Protein AF-A0A7C9W0U4-F1 (afdb_monomer_lite)

Foldseek 3Di:
DDPVVVVLVVQLVVLLVQLLVLLVVCLVDVPLVSSLVSNVVSVVSNVVSVHDDPPLLVVLSVVLNVCSVVVVSVSSNVSSVVSNVVSVVVPDPPPPPDPDDVPNDDDDD

Structure (mmCIF, N/CA/C/O backbone):
data_AF-A0A7C9W0U4-F1
#
_entry.id   AF-A0A7C9W0U4-F1
#
loop_
_atom_site.group_PDB
_atom_site.id
_atom_site.type_symbol
_atom_site.label_atom_id
_atom_site.label_alt_id
_atom_site.label_comp_id
_atom_site.label_asym_id
_atom_site.label_entity_id
_atom_site.label_seq_id
_atom_site.pdbx_PDB_ins_code
_atom_site.Cartn_x
_atom_site.Cartn_y
_atom_site.Cartn_z
_atom_site.occupancy
_atom_site.B_iso_or_equiv
_atom_site.auth_seq_id
_atom_site.auth_comp_id
_atom_site.auth_asym_id
_atom_site.auth_atom_id
_atom_site.pdbx_PDB_model_num
ATOM 1 N N . MET A 1 1 ? -17.694 1.732 26.027 1.00 56.56 1 MET A N 1
ATOM 2 C CA . MET A 1 1 ? -16.386 1.240 25.565 1.00 56.56 1 MET A CA 1
ATOM 3 C C . MET A 1 1 ? -15.694 0.623 26.752 1.00 56.56 1 MET A C 1
ATOM 5 O O . MET A 1 1 ? -15.520 1.306 27.758 1.00 56.56 1 MET A O 1
ATOM 9 N N . THR A 1 2 ? -15.411 -0.669 26.673 1.00 74.94 2 THR A N 1
ATOM 10 C CA . THR A 1 2 ? -14.578 -1.381 27.649 1.00 74.94 2 THR A CA 1
ATOM 11 C C . THR A 1 2 ? -13.097 -1.206 27.285 1.00 74.94 2 THR A C 1
ATOM 13 O O . THR A 1 2 ? -12.775 -0.720 26.201 1.00 74.94 2 THR A O 1
ATOM 16 N N . LEU A 1 3 ? -12.180 -1.570 28.187 1.00 73.88 3 LEU A N 1
ATOM 17 C CA . LEU A 1 3 ? -10.736 -1.552 27.900 1.00 73.88 3 LEU A CA 1
ATOM 18 C C . LEU A 1 3 ? -10.391 -2.419 26.675 1.00 73.88 3 LEU A C 1
ATOM 20 O O . LEU A 1 3 ? -9.548 -2.026 25.873 1.00 73.88 3 LEU A O 1
ATOM 24 N N . ASP A 1 4 ? -11.112 -3.527 26.490 1.00 78.69 4 ASP A N 1
ATOM 25 C CA . ASP A 1 4 ? -10.944 -4.439 25.356 1.00 78.69 4 ASP A CA 1
ATOM 26 C C . ASP A 1 4 ? -11.314 -3.777 24.017 1.00 78.69 4 ASP A C 1
ATOM 28 O O . ASP A 1 4 ? -10.587 -3.927 23.035 1.00 78.69 4 ASP A O 1
ATOM 32 N N . ASP A 1 5 ? -12.379 -2.963 23.981 1.00 75.12 5 ASP A N 1
ATOM 33 C CA . ASP A 1 5 ? -12.763 -2.202 22.781 1.00 75.12 5 ASP A CA 1
ATOM 34 C C . ASP A 1 5 ? -11.670 -1.198 22.379 1.00 75.12 5 ASP A C 1
ATOM 36 O O . ASP A 1 5 ? -11.363 -1.033 21.196 1.00 75.12 5 ASP A O 1
ATOM 40 N N . MET A 1 6 ? -11.066 -0.527 23.367 1.00 77.19 6 MET A N 1
ATOM 41 C CA . MET A 1 6 ? -9.993 0.444 23.134 1.00 77.19 6 MET A CA 1
ATOM 42 C C . MET A 1 6 ? -8.720 -0.237 22.630 1.00 77.19 6 MET A C 1
ATOM 44 O O . MET A 1 6 ? -8.067 0.277 21.721 1.00 77.19 6 MET A O 1
ATOM 48 N N . SER A 1 7 ? -8.382 -1.407 23.178 1.00 85.56 7 SER A N 1
ATOM 49 C CA . SER A 1 7 ? -7.258 -2.213 22.701 1.00 85.56 7 SER A CA 1
ATOM 50 C C . SER A 1 7 ? -7.463 -2.670 21.255 1.00 85.56 7 SER A C 1
ATOM 52 O O . SER A 1 7 ? -6.552 -2.522 20.444 1.00 85.56 7 SER A O 1
ATOM 54 N N . LEU A 1 8 ? -8.661 -3.140 20.892 1.00 87.69 8 LEU A N 1
ATOM 55 C CA . LEU A 1 8 ? -8.980 -3.532 19.514 1.00 87.69 8 LEU A CA 1
ATOM 56 C C . LEU A 1 8 ? -8.934 -2.346 18.545 1.00 87.69 8 LEU A C 1
ATOM 58 O O . LEU A 1 8 ? -8.396 -2.458 17.442 1.00 87.69 8 LEU A O 1
ATOM 62 N N . GLN A 1 9 ? -9.452 -1.187 18.958 1.00 87.31 9 GLN A N 1
ATOM 63 C CA . GLN A 1 9 ? -9.357 0.034 18.163 1.00 87.31 9 GLN A CA 1
ATOM 64 C C . GLN A 1 9 ? -7.897 0.441 17.930 1.00 87.31 9 GLN A C 1
ATOM 66 O O . GLN A 1 9 ? -7.540 0.804 16.810 1.00 87.31 9 GLN A O 1
ATOM 71 N N . GLN A 1 10 ? -7.043 0.334 18.950 1.00 89.50 10 GLN A N 1
ATOM 72 C CA . GLN A 1 10 ? -5.618 0.622 18.817 1.00 89.50 10 GLN A CA 1
ATOM 73 C C . GLN A 1 10 ? -4.931 -0.339 17.838 1.00 89.50 10 GLN A C 1
ATOM 75 O O . GLN A 1 10 ? -4.160 0.117 16.998 1.00 89.50 10 GLN A O 1
ATOM 80 N N . VAL A 1 11 ? -5.240 -1.642 17.885 1.00 91.94 11 VAL A N 1
ATOM 81 C CA . VAL A 1 11 ? -4.692 -2.629 16.934 1.00 91.94 11 VAL A CA 1
ATOM 82 C C . VAL A 1 11 ? -5.072 -2.273 15.493 1.00 91.94 11 VAL A C 1
ATOM 84 O O . VAL A 1 11 ? -4.207 -2.270 14.618 1.00 91.94 11 VAL A O 1
ATOM 87 N N . ARG A 1 12 ? -6.333 -1.894 15.249 1.00 93.12 12 ARG A N 1
ATOM 88 C CA . ARG A 1 12 ? -6.803 -1.456 13.923 1.00 93.12 12 ARG A CA 1
ATOM 89 C C . ARG A 1 12 ? -6.079 -0.206 13.426 1.00 93.12 12 ARG A C 1
ATOM 91 O O . ARG A 1 12 ? -5.661 -0.159 12.272 1.00 93.12 12 ARG A O 1
ATOM 98 N N . VAL A 1 13 ? -5.910 0.796 14.292 1.00 91.62 13 VAL A N 1
ATOM 99 C CA . VAL A 1 13 ? -5.172 2.028 13.962 1.00 91.62 13 VAL A CA 1
ATOM 100 C C . VAL A 1 13 ? -3.722 1.702 13.622 1.00 91.62 13 VAL A C 1
ATOM 102 O O . VAL A 1 13 ? -3.233 2.125 1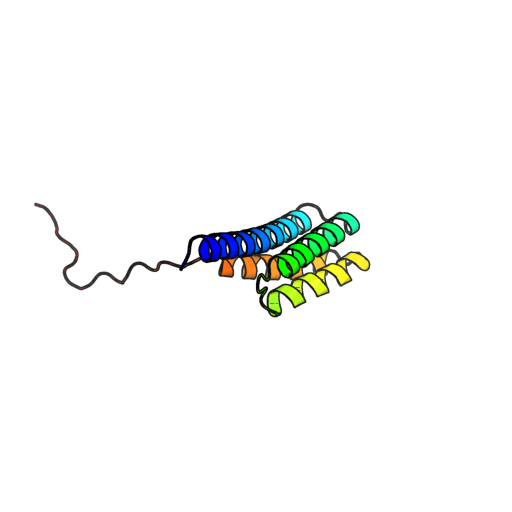2.579 1.00 91.62 13 VAL A O 1
ATOM 105 N N . THR A 1 14 ? -3.058 0.889 14.442 1.00 94.12 14 THR A N 1
ATOM 106 C CA . THR A 1 14 ? -1.672 0.477 14.202 1.00 94.12 14 THR A CA 1
ATOM 107 C C . THR A 1 14 ? -1.520 -0.313 12.899 1.00 94.12 14 THR A C 1
ATOM 109 O O . THR A 1 14 ? -0.525 -0.139 12.199 1.00 94.12 14 THR A O 1
ATOM 112 N N . ALA A 1 15 ? -2.501 -1.133 12.511 1.00 95.38 15 ALA A N 1
ATOM 113 C CA . ALA A 1 15 ? -2.470 -1.827 11.224 1.00 95.38 15 ALA A CA 1
ATOM 114 C C . ALA A 1 15 ? -2.563 -0.855 10.032 1.00 95.38 15 ALA A C 1
ATOM 116 O O . ALA A 1 15 ? -1.745 -0.927 9.114 1.00 95.38 15 ALA A O 1
ATOM 117 N N . LEU A 1 16 ? -3.476 0.123 10.083 1.00 95.12 16 LEU A N 1
ATOM 118 C CA . LEU A 1 16 ? -3.541 1.190 9.074 1.00 95.12 16 LEU A CA 1
ATOM 119 C C . LEU A 1 16 ? -2.254 2.019 9.031 1.00 95.12 16 LEU A C 1
ATOM 121 O O . LEU A 1 16 ? -1.842 2.485 7.967 1.00 95.12 16 LEU A O 1
ATOM 125 N N . GLU A 1 17 ? -1.597 2.204 10.178 1.00 95.00 17 GLU A N 1
ATOM 126 C CA . GLU A 1 17 ? -0.332 2.918 10.224 1.00 95.00 17 GLU A CA 1
ATOM 127 C C . GLU A 1 17 ? 0.804 2.156 9.549 1.00 95.00 17 GLU A C 1
ATOM 129 O O . GLU A 1 17 ? 1.601 2.761 8.832 1.00 95.00 17 GLU A O 1
ATOM 134 N N . LYS A 1 18 ? 0.853 0.837 9.744 1.00 96.25 18 LYS A N 1
ATOM 135 C CA . LYS A 1 18 ? 1.793 -0.037 9.044 1.00 96.25 18 LYS A CA 1
ATOM 136 C C . LYS A 1 18 ? 1.577 -0.011 7.534 1.00 96.25 18 LYS A C 1
ATOM 138 O O . LYS A 1 18 ? 2.564 0.044 6.807 1.00 96.25 18 LYS A O 1
ATOM 143 N N . LEU A 1 19 ? 0.326 0.018 7.067 1.00 97.25 19 LEU A N 1
ATOM 144 C CA . LEU A 1 19 ? 0.021 0.145 5.639 1.00 97.25 19 LEU A CA 1
ATOM 145 C C . LEU A 1 19 ? 0.569 1.443 5.043 1.00 97.25 19 LEU A C 1
ATOM 147 O O . LEU A 1 19 ? 1.246 1.404 4.020 1.00 97.25 19 LEU A O 1
ATOM 151 N N . ASP A 1 20 ? 0.347 2.586 5.690 1.00 96.62 20 ASP A N 1
ATOM 152 C CA . ASP A 1 20 ? 0.905 3.855 5.205 1.00 96.62 20 ASP A CA 1
ATOM 153 C C . ASP A 1 20 ? 2.439 3.875 5.242 1.00 96.62 20 ASP A C 1
ATOM 155 O O . ASP A 1 20 ? 3.069 4.380 4.313 1.00 96.62 20 ASP A O 1
ATOM 159 N N . ASN A 1 21 ? 3.052 3.266 6.261 1.00 95.62 21 ASN A N 1
ATOM 160 C CA . ASN A 1 21 ? 4.505 3.123 6.317 1.00 95.62 21 ASN A CA 1
ATOM 161 C C . ASN A 1 21 ? 5.033 2.247 5.172 1.00 95.62 21 ASN A C 1
ATOM 163 O O . ASN A 1 21 ? 6.013 2.626 4.539 1.00 95.62 21 ASN A O 1
ATOM 167 N N . ALA A 1 22 ? 4.377 1.125 4.862 1.00 96.94 22 ALA A N 1
ATOM 168 C CA . ALA A 1 22 ? 4.746 0.275 3.731 1.00 96.94 22 ALA A CA 1
ATOM 169 C C . ALA A 1 22 ? 4.637 1.029 2.396 1.00 96.94 22 ALA A C 1
ATOM 171 O O . ALA A 1 22 ? 5.552 0.960 1.576 1.00 96.94 22 ALA A O 1
ATOM 172 N N . VAL A 1 23 ? 3.576 1.823 2.208 1.00 97.19 23 VAL A N 1
ATOM 173 C CA . VAL A 1 23 ? 3.424 2.701 1.035 1.00 97.19 23 VAL A CA 1
ATOM 174 C C . VAL A 1 23 ? 4.549 3.740 0.970 1.00 97.19 23 VAL A C 1
ATOM 176 O O . VAL A 1 23 ? 5.121 3.957 -0.098 1.00 97.19 23 VAL A O 1
ATOM 179 N N . CYS A 1 24 ? 4.911 4.365 2.092 1.00 95.94 24 CYS A N 1
ATOM 180 C CA . CYS A 1 24 ? 6.014 5.328 2.145 1.00 95.94 24 CYS A CA 1
ATOM 181 C C . CYS A 1 24 ? 7.366 4.682 1.818 1.00 95.94 24 CYS A C 1
ATOM 183 O O . CYS A 1 24 ? 8.139 5.256 1.053 1.00 95.94 24 CYS A O 1
ATOM 185 N N . THR A 1 25 ? 7.638 3.490 2.353 1.00 94.75 25 THR A N 1
ATOM 186 C CA . THR A 1 25 ? 8.850 2.721 2.047 1.00 94.75 25 THR A CA 1
ATOM 187 C C . THR A 1 25 ? 8.910 2.375 0.561 1.00 94.75 25 THR A C 1
ATOM 189 O O . THR A 1 25 ? 9.911 2.673 -0.086 1.00 94.75 25 THR A O 1
ATOM 192 N N . ALA A 1 26 ? 7.814 1.870 -0.014 1.00 95.31 26 ALA A N 1
ATOM 193 C CA . ALA A 1 26 ? 7.723 1.572 -1.444 1.00 95.31 26 ALA A CA 1
ATOM 194 C C . ALA A 1 26 ? 7.902 2.823 -2.330 1.00 95.31 26 ALA A C 1
ATOM 196 O O . ALA A 1 26 ? 8.440 2.740 -3.431 1.00 95.31 26 ALA A O 1
ATOM 197 N N . LEU A 1 27 ? 7.486 4.006 -1.861 1.00 94.75 27 LEU A N 1
ATOM 198 C CA . LEU A 1 27 ? 7.732 5.282 -2.546 1.00 94.75 27 LEU A CA 1
ATOM 199 C C . LEU A 1 27 ? 9.184 5.776 -2.424 1.00 94.75 27 LEU A C 1
ATOM 201 O O . LEU A 1 27 ? 9.613 6.571 -3.269 1.00 94.75 27 LEU A O 1
ATOM 205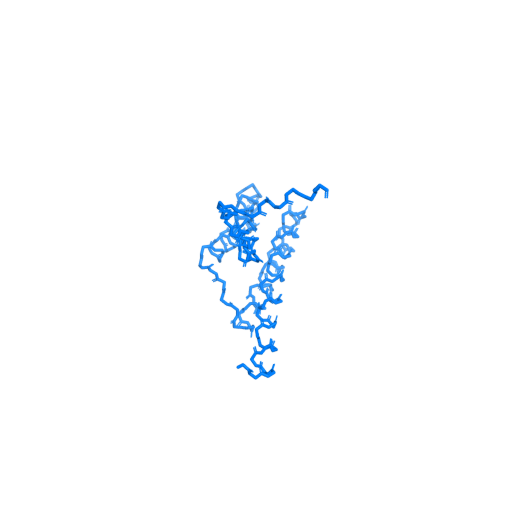 N N . ALA A 1 28 ? 9.905 5.377 -1.376 1.00 91.00 28 ALA A N 1
ATOM 206 C CA . ALA A 1 28 ? 11.270 5.813 -1.096 1.00 91.00 28 ALA A CA 1
ATOM 207 C C . ALA A 1 28 ? 12.321 4.953 -1.812 1.00 91.00 28 ALA A C 1
ATOM 209 O O . ALA A 1 28 ? 13.297 5.504 -2.318 1.00 91.00 28 ALA A O 1
ATOM 210 N N . ASP A 1 29 ? 12.104 3.639 -1.880 1.00 73.62 29 ASP A N 1
ATOM 211 C CA . ASP A 1 29 ? 13.088 2.674 -2.368 1.00 73.62 29 ASP A CA 1
ATOM 212 C C . ASP A 1 29 ? 12.407 1.612 -3.248 1.00 73.62 29 ASP A C 1
ATOM 214 O O . ASP A 1 29 ? 11.900 0.601 -2.770 1.00 73.62 29 ASP A O 1
ATOM 218 N N . ILE A 1 30 ? 12.314 1.888 -4.555 1.00 68.19 30 ILE A N 1
ATOM 219 C CA . ILE A 1 30 ? 11.578 1.055 -5.528 1.00 68.19 30 ILE A CA 1
ATOM 220 C C . ILE A 1 30 ? 12.449 -0.136 -5.966 1.00 68.19 30 ILE A C 1
ATOM 222 O O . ILE A 1 30 ? 12.721 -0.322 -7.159 1.00 68.19 30 ILE A O 1
ATOM 226 N N . GLU A 1 31 ? 12.916 -0.936 -5.011 1.00 89.69 31 GLU A N 1
ATOM 227 C CA . GLU A 1 31 ? 13.215 -2.341 -5.279 1.00 89.69 31 GLU A CA 1
ATOM 228 C C . GLU A 1 31 ? 11.856 -3.062 -5.380 1.00 89.69 31 GLU A C 1
ATOM 230 O O . GLU A 1 31 ? 11.111 -3.090 -4.395 1.00 89.69 31 GLU A O 1
ATOM 235 N N . PRO A 1 32 ? 11.445 -3.536 -6.575 1.00 89.81 32 PRO A N 1
ATOM 236 C CA . PRO A 1 32 ? 10.071 -3.976 -6.781 1.00 89.81 32 PRO A CA 1
ATOM 237 C C . PRO A 1 32 ? 9.658 -5.154 -5.900 1.00 89.81 32 PRO A C 1
ATOM 239 O O . PRO A 1 32 ? 8.540 -5.147 -5.396 1.00 89.81 32 PRO A O 1
ATOM 242 N N . ASP A 1 33 ? 10.520 -6.143 -5.675 1.00 92.44 33 ASP A N 1
ATOM 243 C CA . ASP A 1 33 ? 10.128 -7.350 -4.941 1.00 92.44 33 ASP A CA 1
ATOM 244 C C . ASP A 1 33 ? 9.953 -7.085 -3.436 1.00 92.44 33 ASP A C 1
ATOM 246 O O . ASP A 1 33 ? 9.011 -7.579 -2.810 1.00 92.44 33 ASP A O 1
ATOM 250 N N . GLU A 1 34 ? 10.815 -6.261 -2.849 1.00 92.88 34 GLU A N 1
ATOM 251 C CA . GLU A 1 34 ? 10.729 -5.802 -1.469 1.00 92.88 34 GLU A CA 1
ATOM 252 C C . GLU A 1 34 ? 9.521 -4.893 -1.247 1.00 92.88 34 GLU A C 1
ATOM 254 O O . GLU A 1 34 ? 8.791 -5.082 -0.270 1.00 92.88 34 GLU A O 1
ATOM 259 N N . ALA A 1 35 ? 9.257 -3.967 -2.173 1.00 94.56 35 ALA A N 1
ATOM 260 C CA . ALA A 1 35 ? 8.073 -3.119 -2.119 1.00 94.56 35 ALA A CA 1
ATOM 261 C C . ALA A 1 35 ? 6.786 -3.959 -2.138 1.00 94.56 35 ALA A C 1
ATOM 263 O O . ALA A 1 35 ? 5.916 -3.777 -1.285 1.00 94.56 35 ALA A O 1
ATOM 264 N N . ARG A 1 36 ? 6.683 -4.926 -3.057 1.00 95.75 36 ARG A N 1
ATOM 265 C CA . ARG A 1 36 ? 5.524 -5.826 -3.156 1.00 95.75 36 ARG A CA 1
ATOM 266 C C . ARG A 1 36 ? 5.332 -6.657 -1.891 1.00 95.75 36 ARG A C 1
ATOM 268 O O . ARG A 1 36 ? 4.231 -6.694 -1.343 1.00 95.75 36 ARG A O 1
ATOM 275 N N . ARG A 1 37 ? 6.414 -7.250 -1.372 1.00 95.88 37 ARG A N 1
ATOM 276 C CA . ARG A 1 37 ? 6.392 -7.999 -0.106 1.00 95.88 37 ARG A CA 1
ATOM 277 C C . ARG A 1 37 ? 5.879 -7.132 1.045 1.00 95.88 37 ARG A C 1
ATOM 279 O O . ARG A 1 37 ? 4.954 -7.541 1.741 1.00 95.88 37 ARG A O 1
ATOM 286 N N . GLY A 1 38 ? 6.433 -5.931 1.218 1.00 96.19 38 GLY A N 1
ATOM 287 C CA . GLY A 1 38 ? 6.034 -5.023 2.294 1.00 96.19 38 GLY A CA 1
ATOM 288 C C . GLY A 1 38 ? 4.570 -4.579 2.198 1.00 96.19 38 GLY A C 1
ATOM 289 O O . GLY A 1 38 ? 3.878 -4.506 3.214 1.00 96.19 38 GLY A O 1
ATOM 290 N N . LEU A 1 39 ? 4.070 -4.325 0.983 1.00 96.81 39 LEU A N 1
ATOM 291 C CA . LEU A 1 39 ? 2.663 -3.981 0.754 1.00 96.81 39 LEU A CA 1
ATOM 292 C C . LEU A 1 39 ? 1.731 -5.156 1.083 1.00 96.81 39 LEU A C 1
ATOM 294 O O . LEU A 1 39 ? 0.731 -4.960 1.774 1.00 96.81 39 LEU A O 1
ATOM 298 N N . HIS A 1 40 ? 2.062 -6.375 0.645 1.00 97.44 40 HIS A N 1
ATOM 299 C CA . HIS A 1 40 ? 1.277 -7.577 0.954 1.00 97.44 40 HIS A CA 1
ATOM 300 C C . HIS A 1 40 ? 1.236 -7.873 2.454 1.00 97.44 40 HIS A C 1
ATOM 302 O O . HIS A 1 40 ? 0.160 -8.131 2.992 1.00 97.44 40 HIS A O 1
ATOM 308 N N . GLU A 1 41 ? 2.376 -7.790 3.141 1.00 97.56 41 GLU A N 1
ATOM 309 C CA . GLU A 1 41 ? 2.454 -7.974 4.595 1.00 97.56 41 GLU A CA 1
ATOM 310 C C . GLU A 1 41 ? 1.581 -6.951 5.333 1.00 97.56 41 GLU A C 1
ATOM 312 O O . GLU A 1 41 ? 0.803 -7.313 6.216 1.00 97.56 41 GLU A O 1
ATOM 317 N N . ALA A 1 42 ? 1.630 -5.679 4.931 1.00 97.38 42 ALA A N 1
ATOM 318 C CA . ALA A 1 42 ? 0.839 -4.642 5.580 1.00 97.38 42 ALA A CA 1
ATOM 319 C C . ALA A 1 42 ? -0.676 -4.777 5.321 1.00 97.38 42 ALA A C 1
ATOM 321 O O . ALA A 1 42 ? -1.486 -4.479 6.204 1.00 97.38 42 ALA A O 1
ATOM 322 N N . LEU A 1 43 ? -1.078 -5.257 4.139 1.00 97.62 43 LEU A N 1
ATOM 323 C CA . LEU A 1 43 ? -2.476 -5.588 3.844 1.00 97.62 43 LEU A CA 1
ATOM 324 C C . LEU A 1 43 ? -2.959 -6.798 4.657 1.00 97.62 43 LEU A C 1
ATOM 326 O O . LEU A 1 43 ? -4.071 -6.771 5.190 1.00 97.62 43 LEU A O 1
ATOM 330 N N . ALA A 1 44 ? -2.124 -7.827 4.809 1.00 97.31 44 ALA A N 1
ATOM 331 C CA . ALA A 1 44 ? -2.425 -8.984 5.648 1.00 97.31 44 ALA A CA 1
ATOM 332 C C . ALA A 1 44 ? -2.558 -8.599 7.132 1.00 97.31 44 ALA A C 1
ATOM 334 O O . ALA A 1 44 ? -3.464 -9.082 7.816 1.00 97.31 44 ALA A O 1
ATOM 335 N N . ASP A 1 45 ? -1.720 -7.679 7.616 1.00 96.44 45 ASP A N 1
ATOM 336 C CA . ASP A 1 45 ? -1.832 -7.099 8.957 1.00 96.44 45 ASP A CA 1
ATOM 337 C C . ASP A 1 45 ? -3.162 -6.348 9.137 1.00 96.44 45 ASP A C 1
ATOM 339 O O . ASP A 1 45 ? -3.820 -6.505 10.167 1.00 96.44 45 ASP A O 1
ATOM 343 N N . CYS A 1 46 ? -3.606 -5.582 8.131 1.00 96.25 46 CYS A N 1
ATOM 344 C CA . CYS A 1 46 ? -4.918 -4.926 8.156 1.00 96.25 46 CYS A CA 1
ATOM 345 C C . CYS A 1 46 ? -6.068 -5.938 8.219 1.00 96.25 46 CYS A C 1
ATOM 347 O O . CYS A 1 46 ? -6.981 -5.768 9.026 1.00 96.25 46 CYS A O 1
ATOM 349 N N . ALA A 1 47 ? -6.009 -7.006 7.420 1.00 95.81 47 ALA A N 1
ATOM 350 C CA . ALA A 1 47 ? -7.014 -8.066 7.438 1.00 95.81 47 ALA A CA 1
ATOM 351 C C . ALA A 1 47 ? -7.050 -8.798 8.791 1.00 95.81 47 ALA A C 1
ATOM 353 O O . ALA A 1 47 ? -8.122 -9.019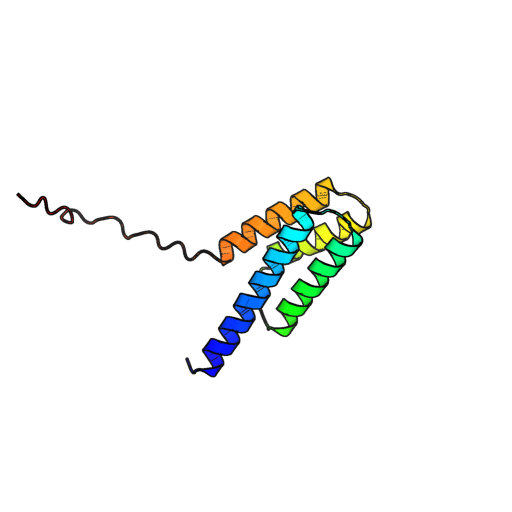 9.351 1.00 95.81 47 ALA A O 1
ATOM 354 N N . THR A 1 48 ? -5.882 -9.114 9.354 1.00 95.94 48 THR A N 1
ATOM 355 C CA . THR A 1 48 ? -5.749 -9.787 10.658 1.00 95.94 48 THR A CA 1
ATOM 356 C C . THR A 1 48 ? -6.264 -8.918 11.805 1.00 95.94 48 THR A C 1
ATOM 358 O O . THR A 1 48 ? -6.868 -9.423 12.749 1.00 95.94 48 THR A O 1
ATOM 361 N N . ALA A 1 49 ? -6.054 -7.604 11.718 1.00 93.81 49 ALA A N 1
ATOM 362 C CA . ALA A 1 49 ? -6.545 -6.631 12.686 1.00 93.81 49 ALA A CA 1
ATOM 363 C C . ALA A 1 49 ? -8.039 -6.294 12.529 1.00 93.81 49 ALA A C 1
ATOM 365 O O . ALA A 1 49 ? -8.554 -5.501 13.320 1.00 93.81 49 ALA A O 1
ATOM 366 N N . ASP A 1 50 ? -8.725 -6.834 11.512 1.00 93.69 50 ASP A N 1
ATOM 367 C CA . ASP A 1 50 ? -10.074 -6.411 11.113 1.00 93.69 50 ASP A CA 1
ATOM 368 C C . ASP A 1 50 ? -10.147 -4.879 10.928 1.00 93.69 50 ASP A C 1
ATOM 370 O O . ASP A 1 50 ? -11.072 -4.190 11.371 1.00 93.69 50 ASP A O 1
ATOM 374 N N . ALA A 1 51 ? -9.087 -4.315 10.344 1.00 92.94 51 ALA A N 1
ATOM 375 C CA . ALA A 1 51 ? -8.983 -2.902 10.032 1.00 92.94 51 ALA A CA 1
ATOM 376 C C . ALA A 1 51 ? -9.622 -2.645 8.666 1.00 92.94 51 ALA A C 1
ATOM 378 O O . ALA A 1 51 ? -9.176 -3.154 7.638 1.00 92.94 51 ALA A O 1
ATOM 379 N N . THR A 1 52 ? -10.671 -1.824 8.639 1.00 92.50 52 THR A N 1
ATOM 380 C CA . THR A 1 52 ? -11.331 -1.459 7.385 1.00 92.50 52 THR A CA 1
ATOM 381 C C . THR A 1 52 ? -10.445 -0.516 6.575 1.00 92.50 52 THR A C 1
ATOM 383 O O . THR A 1 52 ? -10.324 0.668 6.895 1.00 92.50 52 THR A O 1
ATOM 386 N N . VAL A 1 53 ? -9.862 -1.028 5.493 1.00 94.56 53 VAL A N 1
ATOM 387 C CA . VAL A 1 53 ? -9.182 -0.212 4.484 1.00 94.56 53 VAL A CA 1
ATOM 388 C C . VAL A 1 53 ? -10.211 0.208 3.426 1.00 94.56 53 VAL A C 1
ATOM 390 O O . VAL A 1 53 ? -10.868 -0.658 2.844 1.00 94.56 53 VAL A O 1
ATOM 393 N N . PRO A 1 54 ? -10.395 1.512 3.149 1.00 95.50 54 PRO A N 1
ATOM 394 C CA . PRO A 1 54 ? -11.266 1.963 2.069 1.00 95.50 54 PRO A CA 1
ATOM 395 C C . PRO A 1 54 ? -10.911 1.319 0.727 1.00 95.50 54 PRO A C 1
ATOM 397 O O . PRO A 1 54 ? -9.742 1.268 0.343 1.00 95.50 54 PRO A O 1
ATOM 400 N N . HIS A 1 55 ? -11.929 0.899 -0.025 1.00 96.00 55 HIS A N 1
ATOM 401 C CA . HIS A 1 55 ? -11.758 0.181 -1.292 1.00 96.00 55 HIS A CA 1
ATOM 402 C C . HIS A 1 55 ? -10.896 0.944 -2.308 1.00 96.00 55 HIS A C 1
ATOM 404 O O . HIS A 1 55 ? -10.165 0.341 -3.086 1.00 96.00 55 HIS A O 1
ATOM 410 N N . GLN A 1 56 ? -10.956 2.275 -2.325 1.00 96.69 56 GLN A N 1
ATOM 411 C CA . GLN A 1 56 ? -10.137 3.079 -3.233 1.00 96.69 56 GLN A CA 1
ATOM 412 C C . GLN A 1 56 ? -8.640 2.987 -2.902 1.00 96.69 56 GLN A C 1
ATOM 414 O O . GLN A 1 56 ? -7.817 3.017 -3.812 1.00 96.69 56 GLN A O 1
ATOM 419 N N . ILE A 1 57 ? -8.289 2.857 -1.618 1.00 97.25 57 ILE A N 1
ATOM 420 C CA . ILE A 1 57 ? -6.900 2.690 -1.174 1.00 97.25 57 ILE A CA 1
ATOM 421 C C . ILE A 1 57 ? -6.415 1.294 -1.548 1.00 97.25 57 ILE A C 1
ATOM 423 O O . ILE A 1 57 ? -5.349 1.181 -2.145 1.00 97.25 57 ILE A O 1
ATOM 427 N N . LEU A 1 58 ? -7.226 0.265 -1.270 1.00 97.75 58 LEU A N 1
ATOM 428 C CA . LEU A 1 58 ? -6.939 -1.113 -1.680 1.00 97.75 58 LEU A CA 1
ATOM 429 C C . LEU A 1 58 ? -6.685 -1.197 -3.187 1.00 97.75 58 LEU A C 1
ATOM 431 O O . LEU A 1 58 ? -5.617 -1.636 -3.590 1.00 97.75 58 LEU A O 1
ATOM 435 N N . ALA A 1 59 ? -7.590 -0.652 -4.003 1.00 98.00 59 ALA A N 1
ATOM 436 C CA . ALA A 1 59 ? -7.453 -0.671 -5.457 1.00 98.00 59 ALA A CA 1
ATOM 437 C C . ALA A 1 59 ? -6.173 0.029 -5.950 1.00 98.00 59 ALA A C 1
ATOM 439 O O . ALA A 1 59 ? -5.539 -0.445 -6.887 1.00 98.00 59 ALA A O 1
ATOM 440 N N . CYS A 1 60 ? -5.766 1.142 -5.326 1.00 98.38 60 CYS A N 1
ATOM 441 C CA . CYS A 1 60 ? -4.509 1.806 -5.682 1.00 98.38 60 CYS A CA 1
ATOM 442 C C . CYS A 1 60 ? -3.286 0.956 -5.311 1.00 98.38 60 CYS A C 1
ATOM 444 O O . CYS A 1 60 ? -2.334 0.903 -6.084 1.00 98.38 60 CYS A O 1
ATOM 446 N N . VAL A 1 61 ? -3.296 0.313 -4.139 1.00 97.88 61 VAL A N 1
ATOM 447 C CA . VAL A 1 61 ? -2.182 -0.530 -3.678 1.00 97.88 61 VAL A CA 1
ATOM 448 C C . VAL A 1 61 ? -2.072 -1.807 -4.515 1.00 97.88 61 VAL A C 1
ATOM 450 O O . VAL A 1 61 ? -0.972 -2.157 -4.927 1.00 97.88 61 VAL A O 1
ATOM 453 N N . GLU A 1 62 ? -3.191 -2.463 -4.821 1.00 97.69 62 GLU A N 1
ATOM 454 C CA . GLU A 1 62 ? -3.236 -3.665 -5.665 1.00 97.69 62 GLU A CA 1
ATOM 455 C C . GLU A 1 62 ? -2.789 -3.367 -7.101 1.00 97.69 62 GLU A C 1
ATOM 457 O O . GLU A 1 62 ? -1.940 -4.071 -7.641 1.00 97.69 62 GLU A O 1
ATOM 462 N N . ALA A 1 63 ? -3.282 -2.279 -7.703 1.00 98.19 63 ALA A N 1
ATOM 463 C CA . ALA A 1 63 ? -2.825 -1.869 -9.028 1.00 98.19 63 ALA A CA 1
ATOM 464 C C . ALA A 1 63 ? -1.329 -1.504 -9.021 1.00 98.19 63 ALA A C 1
ATOM 466 O O . ALA A 1 63 ? -0.603 -1.826 -9.958 1.00 98.19 63 ALA A O 1
ATOM 467 N N . ALA A 1 64 ? -0.834 -0.863 -7.956 1.00 97.62 64 ALA A N 1
ATOM 468 C CA . ALA A 1 64 ? 0.590 -0.576 -7.830 1.00 97.62 64 ALA A CA 1
ATOM 469 C C . ALA A 1 64 ? 1.440 -1.853 -7.734 1.00 97.62 64 ALA A C 1
ATOM 471 O O . ALA A 1 64 ? 2.489 -1.911 -8.369 1.00 97.62 64 ALA A O 1
ATOM 472 N N . ASP A 1 65 ? 0.999 -2.862 -6.975 1.00 96.69 65 ASP A N 1
ATOM 473 C CA . ASP A 1 65 ? 1.654 -4.177 -6.887 1.00 96.69 65 ASP A CA 1
ATOM 474 C C . ASP A 1 65 ? 1.763 -4.850 -8.263 1.00 96.69 65 ASP A C 1
ATOM 476 O O . ASP A 1 65 ? 2.831 -5.350 -8.622 1.00 96.69 65 ASP A O 1
ATOM 480 N N . GLU A 1 66 ? 0.700 -4.785 -9.070 1.00 97.12 66 GLU A N 1
ATOM 481 C CA . GLU A 1 66 ? 0.713 -5.297 -10.443 1.00 97.12 66 GLU A CA 1
ATOM 482 C C . GLU A 1 66 ? 1.763 -4.575 -11.307 1.00 97.12 66 GLU A C 1
ATOM 484 O O . GLU A 1 66 ? 2.616 -5.223 -11.918 1.00 97.12 66 GLU A O 1
ATOM 489 N N . HIS A 1 67 ? 1.784 -3.238 -11.289 1.00 97.19 67 HIS A N 1
ATOM 490 C CA . HIS A 1 67 ? 2.779 -2.442 -12.021 1.00 97.19 67 HIS A CA 1
ATOM 491 C C . HIS A 1 67 ? 4.222 -2.699 -11.549 1.00 97.19 67 HIS A C 1
ATOM 493 O O . HIS A 1 67 ? 5.148 -2.735 -12.366 1.00 97.19 67 HIS A O 1
ATOM 499 N N . LEU A 1 68 ? 4.442 -2.928 -10.249 1.00 94.94 68 LEU A N 1
ATOM 500 C CA . LEU A 1 68 ? 5.754 -3.327 -9.725 1.00 94.94 68 LEU A CA 1
ATOM 501 C C . LEU A 1 68 ? 6.200 -4.673 -10.316 1.00 94.94 68 LEU A C 1
ATOM 503 O O . LEU A 1 68 ? 7.363 -4.804 -10.699 1.00 94.94 68 LEU A O 1
ATOM 507 N N . GLY A 1 69 ? 5.279 -5.631 -10.474 1.00 93.88 69 GLY A N 1
ATOM 508 C CA . GLY A 1 69 ? 5.541 -6.924 -11.115 1.00 93.88 69 GLY A CA 1
ATOM 509 C C . GLY A 1 69 ? 5.997 -6.817 -12.576 1.00 93.88 69 GLY A C 1
ATOM 510 O O . GLY A 1 69 ? 6.798 -7.633 -13.032 1.00 93.88 69 GLY A O 1
ATOM 511 N N . TYR A 1 70 ? 5.562 -5.776 -13.290 1.00 94.38 70 TYR A N 1
ATOM 512 C CA . TYR A 1 70 ? 5.976 -5.486 -14.669 1.00 94.38 70 TYR A CA 1
ATOM 513 C C . TYR A 1 70 ? 7.121 -4.466 -14.782 1.00 94.38 70 TYR A C 1
ATOM 515 O O . TYR A 1 70 ? 7.503 -4.084 -15.886 1.00 94.38 70 TYR A O 1
ATOM 523 N N . SER A 1 71 ? 7.720 -4.041 -13.662 1.00 91.19 71 SER A N 1
ATOM 524 C CA . SER A 1 71 ? 8.742 -2.979 -13.621 1.00 91.19 71 SER A CA 1
ATOM 525 C C . SER A 1 71 ? 8.270 -1.610 -14.151 1.00 91.19 71 SER A C 1
ATOM 527 O O . SER A 1 71 ? 9.091 -0.756 -14.504 1.00 91.19 71 SER A O 1
ATOM 529 N N . GLU A 1 72 ? 6.961 -1.360 -14.145 1.00 94.56 72 GLU A N 1
ATOM 530 C CA . GLU A 1 72 ? 6.305 -0.104 -14.533 1.00 94.56 72 GLU A CA 1
ATOM 531 C C . GLU A 1 72 ? 6.348 0.891 -13.359 1.00 94.56 72 GLU A C 1
ATOM 533 O O . GLU A 1 72 ? 5.373 1.182 -12.662 1.00 94.56 72 GLU A O 1
ATOM 538 N N . ARG A 1 73 ? 7.565 1.367 -13.061 1.00 9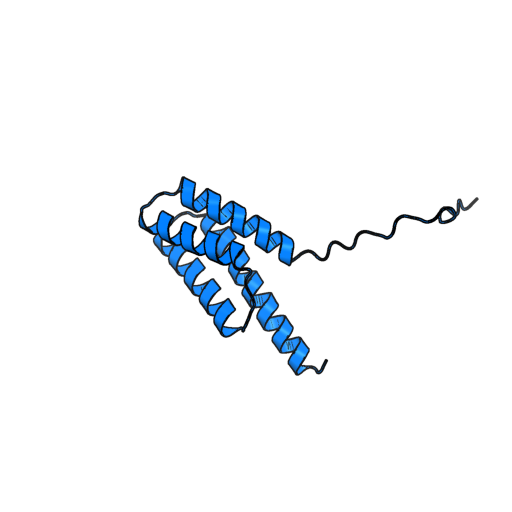2.31 73 ARG A N 1
ATOM 539 C CA . ARG A 1 73 ? 7.861 2.108 -11.822 1.00 92.31 73 ARG A CA 1
ATOM 540 C C . ARG A 1 73 ? 7.104 3.433 -11.696 1.00 92.31 73 ARG A C 1
ATOM 542 O O . ARG A 1 73 ? 6.815 3.857 -10.578 1.00 92.31 73 ARG A O 1
ATOM 549 N N . MET A 1 74 ? 6.826 4.118 -12.804 1.00 94.94 74 MET A N 1
ATOM 550 C CA . MET A 1 74 ? 6.179 5.437 -12.777 1.00 94.94 74 MET A CA 1
ATOM 551 C C . MET A 1 74 ? 4.685 5.322 -12.474 1.00 94.94 74 MET A C 1
ATOM 553 O O . MET A 1 74 ? 4.133 6.120 -11.711 1.00 94.94 74 MET A O 1
ATOM 557 N N . GLU A 1 75 ? 4.053 4.299 -13.030 1.00 96.75 75 GLU A N 1
ATOM 558 C CA . GLU A 1 75 ? 2.664 3.917 -12.838 1.00 96.75 75 GLU A CA 1
ATOM 559 C C . GLU A 1 75 ? 2.453 3.470 -11.388 1.00 96.75 75 GLU A C 1
ATOM 561 O O . GLU A 1 75 ? 1.634 4.059 -10.673 1.00 96.75 75 GLU A O 1
ATOM 566 N N . ALA A 1 76 ? 3.294 2.545 -10.907 1.00 97.06 76 ALA A N 1
ATOM 567 C CA . ALA A 1 76 ? 3.297 2.108 -9.513 1.00 97.06 76 ALA A CA 1
ATOM 568 C C . ALA A 1 76 ? 3.466 3.291 -8.546 1.00 97.06 76 ALA A C 1
ATOM 570 O O . ALA A 1 76 ? 2.671 3.475 -7.623 1.00 97.06 76 ALA A O 1
ATOM 571 N N . ARG A 1 77 ? 4.456 4.162 -8.788 1.00 96.25 77 ARG A N 1
ATOM 572 C CA . ARG A 1 77 ? 4.692 5.357 -7.964 1.00 96.25 77 ARG A CA 1
ATOM 573 C C . ARG A 1 77 ? 3.488 6.296 -7.948 1.00 96.25 77 ARG A C 1
ATOM 575 O O . ARG A 1 77 ? 3.177 6.872 -6.904 1.00 96.25 77 ARG A O 1
ATOM 582 N N . THR A 1 78 ? 2.820 6.474 -9.084 1.00 97.88 78 THR A N 1
ATOM 583 C CA . THR A 1 78 ? 1.640 7.341 -9.191 1.00 97.88 78 THR A CA 1
ATOM 584 C C . THR A 1 78 ? 0.511 6.820 -8.308 1.00 97.88 78 THR A C 1
ATOM 586 O O . THR A 1 78 ? -0.037 7.574 -7.501 1.00 97.88 78 THR A O 1
ATOM 589 N N . LEU A 1 79 ? 0.219 5.524 -8.389 1.00 98.38 79 LEU A N 1
ATOM 590 C CA . LEU A 1 79 ? -0.823 4.882 -7.592 1.00 98.38 79 LEU A CA 1
ATOM 591 C C . LEU A 1 79 ? -0.490 4.876 -6.095 1.00 98.38 79 LEU A C 1
ATOM 593 O O . LEU A 1 79 ? -1.337 5.246 -5.281 1.00 98.38 79 LEU A O 1
ATOM 597 N N . LEU A 1 80 ? 0.758 4.573 -5.722 1.00 97.81 80 LEU A N 1
ATOM 598 C CA . LEU A 1 80 ? 1.217 4.641 -4.329 1.00 97.81 80 LEU A CA 1
ATOM 599 C C . LEU A 1 80 ? 1.152 6.066 -3.767 1.00 97.81 80 LEU A C 1
ATOM 601 O O . LEU A 1 80 ? 0.797 6.261 -2.607 1.00 97.81 80 LEU A O 1
ATOM 605 N N . THR A 1 81 ? 1.419 7.084 -4.589 1.00 97.75 81 THR A N 1
ATOM 606 C CA . THR A 1 81 ? 1.279 8.491 -4.180 1.00 97.75 81 THR A CA 1
ATOM 607 C C . THR A 1 81 ? -0.182 8.840 -3.881 1.00 97.75 81 THR A C 1
ATOM 609 O O . THR A 1 81 ? -0.471 9.533 -2.901 1.00 97.75 81 THR A O 1
ATOM 612 N N . VAL A 1 82 ? -1.118 8.353 -4.703 1.00 98.12 82 VAL A N 1
ATOM 613 C CA . VAL A 1 82 ? -2.559 8.524 -4.461 1.00 98.12 82 VAL A CA 1
ATOM 614 C C . VAL A 1 82 ? -2.971 7.797 -3.180 1.00 98.12 82 VAL A C 1
ATOM 616 O O . VAL A 1 82 ? -3.593 8.417 -2.315 1.00 98.12 82 VAL A O 1
ATOM 619 N N . ALA A 1 83 ? -2.567 6.534 -3.015 1.00 97.69 83 ALA A N 1
ATOM 620 C CA . ALA A 1 83 ? -2.852 5.737 -1.823 1.00 97.69 83 ALA A CA 1
ATOM 621 C C . ALA A 1 83 ? -2.352 6.424 -0.543 1.00 97.69 83 ALA A C 1
ATOM 623 O O . ALA A 1 83 ? -3.129 6.608 0.396 1.00 97.69 83 ALA A O 1
ATOM 624 N N . HIS A 1 84 ? -1.101 6.895 -0.535 1.00 96.31 84 HIS A N 1
ATOM 625 C CA . HIS A 1 84 ? -0.514 7.631 0.587 1.00 96.31 84 HIS A CA 1
ATOM 626 C C . HIS A 1 84 ? -1.343 8.864 0.963 1.00 96.31 84 HIS A C 1
ATOM 628 O O . HIS A 1 84 ? -1.671 9.085 2.128 1.00 96.31 84 HIS A O 1
ATOM 634 N N . ARG A 1 85 ? -1.757 9.663 -0.028 1.00 95.94 85 ARG A N 1
ATOM 635 C CA . ARG A 1 85 ? -2.567 10.862 0.225 1.00 95.94 85 ARG A CA 1
ATOM 636 C C . ARG A 1 85 ? -3.923 10.524 0.849 1.00 95.94 85 ARG A C 1
ATOM 638 O O . ARG A 1 85 ? -4.406 11.274 1.698 1.00 95.94 85 ARG A O 1
ATOM 645 N N . MET A 1 86 ? -4.542 9.423 0.432 1.00 95.94 86 MET A N 1
ATOM 646 C CA . MET A 1 86 ? -5.810 8.958 0.996 1.00 95.94 86 MET A CA 1
ATOM 647 C C . MET A 1 86 ? -5.634 8.429 2.424 1.00 95.94 86 MET A C 1
ATOM 649 O O . MET A 1 86 ? -6.414 8.799 3.302 1.00 95.94 86 MET A O 1
ATOM 653 N N . LEU A 1 87 ? -4.579 7.648 2.682 1.00 94.06 87 LEU A N 1
ATOM 654 C CA . LEU A 1 87 ? -4.217 7.151 4.016 1.00 94.06 87 LEU A CA 1
ATOM 655 C C . LEU A 1 87 ? -3.929 8.299 4.993 1.00 94.06 87 LEU A C 1
ATOM 657 O O . LEU A 1 87 ? -4.459 8.320 6.106 1.00 94.06 87 LEU A O 1
ATOM 661 N N . ALA A 1 88 ? -3.180 9.313 4.558 1.00 91.19 88 ALA A N 1
ATOM 662 C CA . ALA A 1 88 ? -2.942 10.525 5.337 1.00 91.19 88 ALA A CA 1
ATOM 663 C C . ALA A 1 88 ? -4.249 11.268 5.682 1.00 91.19 88 ALA A C 1
ATOM 665 O O . ALA A 1 88 ? -4.366 11.860 6.757 1.00 91.19 88 ALA A O 1
ATOM 666 N N . GLY A 1 89 ? -5.248 11.212 4.794 1.00 87.62 89 GLY A N 1
ATOM 667 C CA . GLY A 1 89 ? -6.586 11.755 5.031 1.00 87.62 89 GLY A CA 1
ATOM 668 C C . GLY A 1 89 ? -7.364 11.013 6.121 1.00 87.62 89 GLY A C 1
ATOM 669 O O . GLY A 1 89 ? -8.055 11.657 6.906 1.00 87.62 89 GLY A O 1
ATOM 670 N N . LEU A 1 90 ? -7.211 9.688 6.226 1.00 84.69 90 LEU A N 1
ATOM 671 C CA . LEU A 1 90 ? -7.866 8.880 7.267 1.00 84.69 90 LEU A CA 1
ATOM 672 C C . LEU A 1 90 ? -7.337 9.182 8.670 1.00 84.69 90 LEU A C 1
ATOM 674 O O . LEU A 1 90 ? -8.087 9.133 9.642 1.00 84.69 90 LEU A O 1
ATOM 678 N N . ARG A 1 91 ? -6.048 9.511 8.781 1.00 71.50 91 ARG A N 1
ATOM 679 C CA . ARG A 1 91 ? -5.398 9.798 10.067 1.00 71.50 91 ARG A CA 1
ATOM 680 C C . ARG A 1 91 ? -5.752 11.162 10.651 1.00 71.50 91 ARG A C 1
ATOM 682 O O . ARG A 1 91 ? -5.449 11.411 11.815 1.00 71.50 91 ARG A O 1
ATOM 689 N N . ARG A 1 92 ? -6.340 12.075 9.871 1.00 62.59 92 ARG A N 1
ATOM 690 C CA . ARG A 1 92 ? -6.538 13.462 10.298 1.00 62.59 92 ARG A CA 1
ATOM 691 C C . ARG A 1 92 ? -7.980 13.695 10.757 1.00 62.59 92 ARG A C 1
ATOM 693 O O . ARG A 1 92 ? -8.833 13.992 9.922 1.00 62.59 92 ARG A O 1
ATOM 700 N N . PRO A 1 93 ? -8.270 13.704 12.071 1.00 55.81 93 PRO A N 1
ATOM 701 C CA . PRO A 1 93 ? -9.373 14.511 12.554 1.00 55.81 93 PRO A CA 1
ATOM 702 C C . PRO A 1 93 ? -8.969 15.966 12.308 1.00 55.81 93 PRO A C 1
ATOM 704 O O . PRO A 1 93 ? -8.142 16.535 13.021 1.00 55.81 93 PRO A O 1
ATOM 707 N N . VAL A 1 94 ? -9.489 16.572 11.241 1.00 54.09 94 VAL A N 1
ATOM 708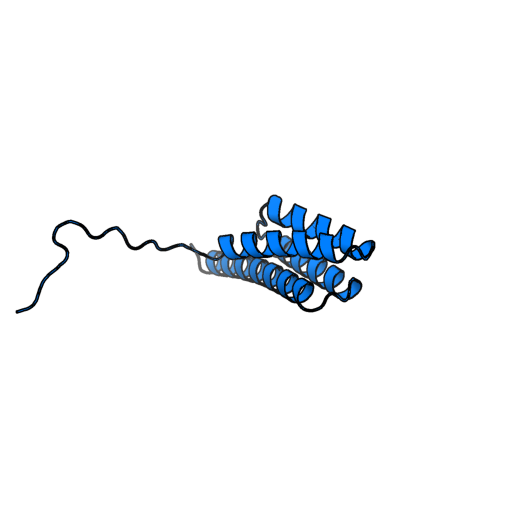 C CA . VAL A 1 94 ? -9.397 18.022 11.085 1.00 54.09 94 VAL A CA 1
ATOM 709 C C . VAL A 1 94 ? -10.281 18.617 12.176 1.00 54.09 94 VAL A C 1
ATOM 711 O O . VAL A 1 94 ? -11.482 18.789 11.993 1.00 54.09 94 VAL A O 1
ATOM 714 N N . VAL A 1 95 ? -9.692 18.911 13.334 1.00 59.66 95 VAL A N 1
ATOM 715 C CA . VAL A 1 95 ? -10.298 19.822 14.302 1.00 59.66 95 VAL A CA 1
ATOM 716 C C . VAL A 1 95 ? -10.213 21.202 13.663 1.00 59.66 95 VAL A C 1
ATOM 718 O O . VAL A 1 95 ? -9.209 21.900 13.788 1.00 59.66 95 VAL A O 1
ATOM 721 N N . VAL A 1 96 ? -11.235 21.561 12.887 1.00 61.66 96 VAL A N 1
ATOM 722 C CA . VAL A 1 96 ? -11.449 22.954 12.501 1.00 61.66 96 VAL A CA 1
ATOM 723 C C . VAL A 1 96 ? -11.855 23.663 13.794 1.00 61.66 96 VAL A C 1
ATOM 725 O O . VAL A 1 96 ? -12.864 23.268 14.383 1.00 61.66 96 VAL A O 1
ATOM 728 N N . PRO A 1 97 ? -11.089 24.654 14.287 1.00 64.44 97 PRO A N 1
ATOM 729 C CA . PRO A 1 97 ? -11.578 25.483 15.375 1.00 64.44 97 PRO A CA 1
ATOM 730 C C . PRO A 1 97 ? -12.905 26.091 14.926 1.00 64.44 97 PRO A C 1
ATOM 732 O O . PRO A 1 97 ? -12.991 26.603 13.806 1.00 64.44 97 PRO A O 1
ATOM 735 N N . SER A 1 98 ? -13.938 26.010 15.767 1.00 69.44 98 SER A N 1
ATOM 736 C CA . SER A 1 98 ? -15.204 26.686 15.492 1.00 69.44 98 SER A CA 1
ATOM 737 C C . SER A 1 98 ? -14.915 28.142 15.112 1.00 69.44 98 SER A C 1
ATOM 739 O O . SER A 1 98 ? -14.075 28.769 15.767 1.00 69.44 98 SER A O 1
ATOM 741 N N . PRO A 1 99 ? -15.547 28.681 14.054 1.00 74.69 99 PRO A N 1
ATOM 742 C CA . PRO A 1 99 ? -15.373 30.084 13.714 1.00 74.69 99 PRO A CA 1
ATOM 743 C C . PRO A 1 99 ? -15.701 30.926 14.948 1.00 74.69 99 PRO A C 1
ATOM 745 O O . PRO A 1 99 ? -16.729 30.700 15.589 1.00 74.69 99 PRO A O 1
ATOM 748 N N . ALA A 1 100 ? -14.801 31.852 15.285 1.00 77.75 100 ALA A N 1
ATOM 749 C CA . ALA A 1 100 ? -14.999 32.769 16.398 1.00 77.75 100 ALA A CA 1
ATOM 750 C C . ALA A 1 100 ? -16.348 33.478 16.231 1.00 77.75 100 ALA A C 1
ATOM 752 O O . ALA A 1 100 ? -16.665 33.988 15.149 1.00 77.75 100 ALA A O 1
ATOM 753 N N . LEU A 1 101 ? -17.153 33.477 17.289 1.00 80.44 101 LEU A N 1
ATOM 754 C CA . LEU A 1 101 ? -18.419 34.186 17.293 1.00 80.44 101 LEU A CA 1
ATOM 755 C C . LEU A 1 101 ? -18.147 35.691 17.443 1.00 80.44 101 LEU A C 1
ATOM 757 O O . LEU A 1 101 ? -17.146 36.094 18.050 1.00 80.44 101 LEU A O 1
ATOM 761 N N . PRO A 1 102 ? -19.024 36.559 16.907 1.00 71.31 102 PRO A N 1
ATOM 762 C CA . PRO A 1 102 ? -18.946 37.991 17.170 1.00 71.31 102 PRO A CA 1
ATOM 763 C C . PRO A 1 102 ? -18.984 38.249 18.687 1.00 71.31 102 PRO A C 1
ATOM 765 O O . PRO A 1 102 ? -20.026 38.085 19.315 1.00 71.31 102 PRO A O 1
ATOM 768 N N . GLY A 1 103 ? -17.844 38.624 19.278 1.00 73.00 103 GLY A N 1
ATOM 769 C CA . GLY A 1 103 ? -17.700 38.853 20.724 1.00 73.00 103 GLY A CA 1
ATOM 770 C C . GLY A 1 103 ? -16.488 38.182 21.380 1.00 73.00 103 GLY A C 1
ATOM 771 O O . GLY A 1 103 ? -16.107 38.589 22.473 1.00 73.00 103 GLY A O 1
ATOM 772 N N . ASP A 1 104 ? -15.828 37.233 20.707 1.00 75.75 104 ASP A N 1
ATOM 773 C CA . ASP A 1 104 ? -14.722 36.445 21.288 1.00 75.75 104 ASP A CA 1
ATOM 774 C C . ASP A 1 104 ? -13.395 37.218 21.468 1.00 75.75 104 ASP A C 1
ATOM 776 O O . ASP A 1 104 ? -12.419 36.689 22.002 1.00 75.75 104 ASP A O 1
ATOM 780 N N . VAL A 1 105 ? -13.329 38.487 21.051 1.00 74.75 105 VAL A N 1
ATOM 781 C CA . VAL A 1 105 ? -12.127 39.323 21.186 1.00 74.75 105 VAL A CA 1
ATOM 782 C C . VAL A 1 105 ? -12.239 40.198 22.434 1.00 74.75 105 VAL A C 1
ATOM 784 O O . VAL A 1 105 ? -12.742 41.319 22.383 1.00 74.75 105 VAL A O 1
ATOM 787 N N . THR A 1 106 ? -11.721 39.719 23.567 1.00 69.75 106 THR A N 1
ATOM 788 C CA . THR A 1 106 ? -11.466 40.592 24.722 1.00 69.75 106 THR A CA 1
ATOM 789 C C . THR A 1 106 ? -10.113 41.278 24.550 1.00 69.75 106 THR A C 1
ATOM 791 O O . THR A 1 106 ? -9.067 40.668 24.781 1.00 69.75 106 THR A O 1
ATOM 794 N N . LEU A 1 107 ? -10.116 42.554 24.165 1.00 66.19 107 LEU A N 1
ATOM 795 C CA . LEU A 1 107 ? -8.932 43.404 24.282 1.00 6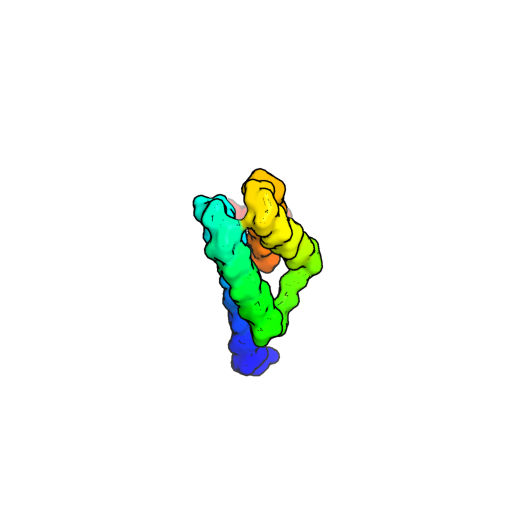6.19 107 LEU A CA 1
ATOM 796 C C . LEU A 1 107 ? -8.744 43.730 25.770 1.00 66.19 107 LEU A C 1
ATOM 798 O O . LEU A 1 107 ? -9.525 44.488 26.341 1.00 66.19 107 LEU A O 1
ATOM 802 N N . ARG A 1 108 ? -7.747 43.121 26.421 1.00 60.28 108 ARG A N 1
ATOM 803 C CA . ARG A 1 108 ? -7.335 43.547 27.764 1.00 60.28 108 ARG A CA 1
ATOM 804 C C . ARG A 1 108 ? -6.594 44.879 27.637 1.00 60.28 108 ARG A C 1
ATOM 806 O O . ARG A 1 108 ? -5.510 44.910 27.059 1.00 60.28 108 ARG A O 1
ATOM 813 N N . GLY A 1 109 ? -7.223 45.943 28.132 1.00 54.72 109 GLY A N 1
ATOM 814 C CA . GLY A 1 109 ? -6.564 47.197 28.505 1.00 54.72 109 GLY A CA 1
ATOM 815 C C . GLY A 1 109 ? -6.006 47.132 29.919 1.00 54.72 109 GLY A C 1
ATOM 816 O O . GLY A 1 109 ? -6.472 46.260 30.692 1.00 54.72 109 GLY A O 1
#

Secondary structure (DSSP, 8-state):
--HHHHHHHHHHHHHHHHHHHHHHHHHH---HHHHHHHHHHHHHHHHHTT----HHHHHHHHHHHHHHHTT-HHHHHHHHHHHHHHHHHHT----PPPPPPTT------

Sequence (109 aa):
MTLDDMSLQQVRVTALEKLDNAVCTALADIEPDEARRGLHEALADCATADATVPHQILACVEAADEHLGYSERMEARTLLTVAHRMLAGLRRPVVVPSPALPGDVTLRG

Organism: NCBI:txid2714351

pLDDT: mean 88.43, std 12.24, range [54.09, 98.38]

Radius of gyration: 19.04 Å; chains: 1; bounding box: 32×57×43 Å